Protein AF-A0A0C2X034-F1 (afdb_monomer_lite)

Secondary structure (DSSP, 8-sta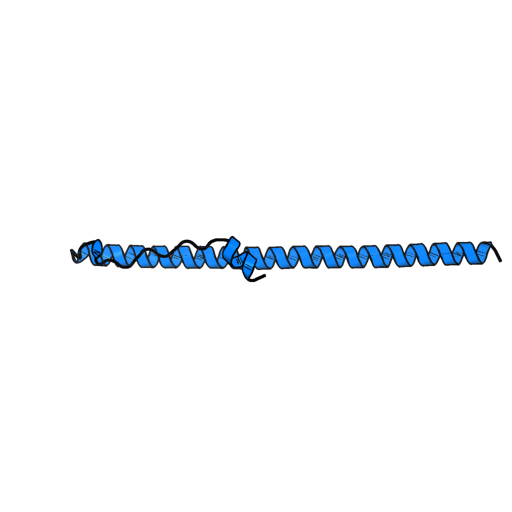te):
-HHHHHHHHHHHHHHHHHHHHHHHHHHHHHHHHHHHHHHHHHHHHHHHHHHHHHHHHHHHHHHHHTT--GGGSPPPPPPP-HHHHHTT-

Sequence (89 aa):
DDFEAAVRDQKERRENMVAERERNKELRASKRDAKAAMEARWEEMKREHEKAVEEWQQGCQALEAQNIPKKDWPKKPCRPLRRNLEAEF

pLDDT: mean 92.16, std 6.69, range [63.09, 97.81]

Structure (mmCIF, N/CA/C/O backbone):
data_AF-A0A0C2X034-F1
#
_entry.id   AF-A0A0C2X034-F1
#
loop_
_atom_site.group_PDB
_atom_site.id
_atom_site.type_symbol
_atom_site.label_atom_id
_atom_site.label_alt_id
_atom_site.label_comp_id
_atom_site.label_asym_id
_atom_site.label_entity_id
_atom_site.label_seq_id
_atom_site.pdbx_PDB_ins_code
_atom_site.Cartn_x
_atom_site.Cartn_y
_atom_site.Cartn_z
_atom_site.occupancy
_atom_site.B_iso_or_equiv
_atom_site.auth_seq_id
_atom_site.auth_comp_id
_atom_site.auth_asym_id
_atom_site.auth_atom_id
_atom_site.pdbx_PDB_model_num
ATOM 1 N N . ASP A 1 1 ? 38.993 3.732 -44.138 1.00 63.09 1 ASP A N 1
ATOM 2 C CA . ASP A 1 1 ? 38.874 4.104 -42.714 1.00 63.09 1 ASP A CA 1
ATOM 3 C C . ASP A 1 1 ? 37.549 4.737 -42.284 1.00 63.09 1 ASP A C 1
ATOM 5 O O . ASP A 1 1 ? 36.907 4.153 -41.420 1.00 63.09 1 ASP A O 1
ATOM 9 N N . ASP A 1 2 ? 37.073 5.852 -42.857 1.00 78.44 2 ASP A N 1
ATOM 10 C CA . ASP A 1 2 ? 35.875 6.567 -42.340 1.00 78.44 2 ASP A CA 1
ATOM 11 C C . ASP A 1 2 ? 34.572 5.744 -42.279 1.00 78.44 2 ASP A C 1
ATOM 13 O O . ASP A 1 2 ? 33.780 5.871 -41.344 1.00 78.44 2 ASP A O 1
ATOM 17 N N . PHE A 1 3 ? 34.344 4.856 -43.249 1.00 83.31 3 PHE A N 1
ATOM 18 C CA . PHE A 1 3 ? 33.142 4.016 -43.279 1.00 83.31 3 PHE A CA 1
ATOM 19 C C . PHE A 1 3 ? 33.104 3.002 -42.123 1.00 83.31 3 PHE A C 1
ATOM 21 O O . PHE A 1 3 ? 32.066 2.795 -41.500 1.00 83.31 3 PHE A O 1
ATOM 28 N N . GLU A 1 4 ? 34.244 2.400 -41.785 1.00 88.31 4 GLU A N 1
ATOM 29 C CA . GLU A 1 4 ? 34.342 1.431 -40.687 1.00 88.31 4 GLU A CA 1
ATOM 30 C C . GLU A 1 4 ? 34.209 2.102 -39.316 1.00 88.31 4 GLU A C 1
ATOM 32 O O . GLU A 1 4 ? 33.684 1.506 -38.373 1.00 88.31 4 GLU A O 1
ATOM 37 N N . ALA A 1 5 ? 34.665 3.351 -39.191 1.00 88.62 5 ALA A N 1
ATOM 38 C CA . ALA A 1 5 ? 34.423 4.167 -38.006 1.00 88.62 5 ALA A CA 1
ATOM 39 C C . ALA A 1 5 ? 32.925 4.488 -37.849 1.00 88.62 5 ALA A C 1
ATOM 41 O O . ALA A 1 5 ? 32.364 4.265 -36.776 1.00 88.62 5 ALA A O 1
ATOM 42 N N . ALA A 1 6 ? 32.251 4.901 -38.928 1.00 90.00 6 ALA A N 1
ATOM 43 C CA . ALA A 1 6 ? 30.815 5.190 -38.915 1.00 90.00 6 ALA A CA 1
ATOM 44 C C . ALA A 1 6 ? 29.953 3.952 -38.592 1.00 90.00 6 ALA A C 1
ATOM 46 O O . ALA A 1 6 ? 28.974 4.050 -37.850 1.00 90.00 6 ALA A O 1
ATOM 47 N N . VAL A 1 7 ? 30.323 2.772 -39.104 1.00 91.69 7 VAL A N 1
ATOM 48 C CA . VAL A 1 7 ? 29.629 1.507 -38.799 1.00 91.69 7 VAL A CA 1
ATOM 49 C C . VAL A 1 7 ? 29.815 1.103 -37.332 1.00 91.69 7 VAL A C 1
ATOM 51 O O . VAL A 1 7 ? 28.854 0.655 -36.702 1.00 91.69 7 VAL A O 1
ATOM 54 N N . ARG A 1 8 ? 31.016 1.288 -36.763 1.00 90.69 8 ARG A N 1
ATOM 55 C CA . ARG A 1 8 ? 31.282 1.023 -35.337 1.00 90.69 8 ARG A CA 1
ATOM 56 C C . ARG A 1 8 ? 30.482 1.946 -34.424 1.00 90.69 8 ARG A C 1
ATOM 58 O O . ARG A 1 8 ? 29.790 1.445 -33.544 1.00 90.69 8 ARG A O 1
ATOM 65 N N . ASP A 1 9 ? 30.491 3.249 -34.691 1.00 92.19 9 ASP A N 1
ATOM 66 C CA . ASP A 1 9 ? 29.719 4.233 -33.922 1.00 92.19 9 ASP A CA 1
ATOM 67 C C . ASP A 1 9 ? 28.205 3.964 -34.024 1.00 92.19 9 ASP A C 1
ATOM 69 O O . ASP A 1 9 ? 27.483 3.970 -33.028 1.00 92.19 9 ASP A O 1
ATOM 73 N N . GLN A 1 10 ? 27.699 3.609 -35.212 1.00 92.50 10 GLN A N 1
ATOM 74 C CA . GLN A 1 10 ? 26.294 3.223 -35.359 1.00 92.50 10 GLN A CA 1
ATOM 75 C C . GLN A 1 10 ? 25.945 1.968 -34.544 1.00 92.50 10 GLN A C 1
ATOM 77 O O . GLN A 1 10 ? 24.859 1.901 -33.959 1.00 92.50 10 GLN A O 1
ATOM 82 N N . LYS A 1 11 ? 26.833 0.969 -34.515 1.00 94.12 11 LYS A N 1
ATOM 83 C CA . LYS A 1 11 ? 26.638 -0.259 -33.740 1.00 94.12 11 LYS A CA 1
ATOM 84 C C . LYS A 1 11 ? 26.646 0.030 -32.239 1.00 94.12 11 LYS A C 1
ATOM 86 O O . LYS A 1 11 ? 25.703 -0.365 -31.559 1.00 94.12 11 LYS A O 1
ATOM 91 N N . GLU A 1 12 ? 27.619 0.796 -31.759 1.00 93.56 12 GLU A N 1
ATOM 92 C CA . GLU A 1 12 ? 27.732 1.189 -30.353 1.00 93.56 12 GLU A CA 1
ATOM 93 C C . GLU A 1 12 ? 26.509 1.994 -29.893 1.00 93.56 12 GLU A C 1
ATOM 95 O O . GLU A 1 12 ? 25.907 1.692 -28.864 1.00 93.56 12 GLU A O 1
ATOM 100 N N . ARG A 1 13 ? 26.034 2.952 -30.701 1.00 92.88 13 ARG A N 1
ATOM 101 C CA . ARG A 1 13 ? 24.793 3.690 -30.408 1.00 92.88 13 ARG A CA 1
ATOM 102 C C . ARG A 1 13 ? 23.580 2.770 -30.312 1.00 92.88 13 ARG A C 1
ATOM 104 O O . ARG A 1 13 ? 22.731 2.969 -29.446 1.00 92.88 13 ARG A O 1
ATOM 111 N N . ARG A 1 14 ? 23.463 1.776 -31.199 1.00 93.62 14 ARG A N 1
ATOM 112 C CA . ARG A 1 14 ? 22.360 0.801 -31.158 1.00 93.62 14 ARG A CA 1
ATOM 113 C C . ARG A 1 14 ? 22.434 -0.071 -29.909 1.00 93.62 14 ARG A C 1
ATOM 115 O O . ARG A 1 14 ? 21.407 -0.252 -29.262 1.00 93.62 14 ARG A O 1
ATOM 122 N N . GLU A 1 15 ? 23.616 -0.562 -29.559 1.00 94.56 15 GLU A N 1
ATOM 123 C CA . GLU A 1 15 ? 23.844 -1.367 -28.355 1.00 94.56 15 GLU A CA 1
ATOM 124 C C . GLU A 1 15 ? 23.538 -0.564 -27.084 1.00 94.56 15 GLU A C 1
ATOM 126 O O . GLU A 1 15 ? 22.764 -1.025 -26.245 1.00 94.56 15 GLU A O 1
ATOM 131 N N . ASN A 1 16 ? 24.008 0.683 -27.003 1.00 93.81 16 ASN A N 1
ATOM 132 C CA . ASN A 1 16 ? 23.722 1.587 -25.889 1.00 93.81 16 ASN A CA 1
ATOM 133 C C . ASN A 1 16 ? 22.226 1.906 -25.767 1.00 93.81 16 ASN A C 1
ATOM 135 O O . ASN A 1 16 ? 21.677 1.850 -24.669 1.00 93.81 16 ASN A O 1
ATOM 139 N N . MET A 1 17 ? 21.530 2.168 -26.880 1.00 94.88 17 MET A N 1
ATOM 140 C CA . MET A 1 17 ? 20.076 2.376 -26.863 1.00 94.88 17 MET A CA 1
ATOM 141 C C . MET A 1 17 ? 19.314 1.135 -26.388 1.00 94.88 17 MET A C 1
ATOM 143 O O . MET A 1 17 ? 18.306 1.266 -25.694 1.00 94.88 17 MET A O 1
ATOM 147 N N . VAL A 1 18 ? 19.745 -0.068 -26.776 1.00 94.81 18 VAL A N 1
ATOM 148 C CA . VAL A 1 18 ? 19.119 -1.316 -26.314 1.00 94.81 18 VAL A CA 1
ATOM 149 C C . VAL A 1 18 ? 19.371 -1.503 -24.819 1.00 94.81 18 VAL A C 1
ATOM 151 O O . VAL A 1 18 ? 18.412 -1.714 -24.079 1.00 94.81 18 VAL A O 1
ATOM 154 N N . ALA A 1 19 ? 20.611 -1.333 -24.360 1.00 94.06 19 ALA A N 1
ATOM 155 C CA . ALA A 1 19 ? 20.960 -1.431 -22.945 1.00 94.06 19 ALA A CA 1
ATOM 156 C C . ALA A 1 19 ? 20.186 -0.415 -22.086 1.00 94.06 19 ALA A C 1
ATOM 158 O O . ALA A 1 19 ? 19.637 -0.766 -21.043 1.00 94.06 19 ALA A O 1
ATOM 159 N N . GLU A 1 20 ? 20.066 0.834 -22.544 1.00 96.06 20 GLU A N 1
ATOM 160 C CA . GLU A 1 20 ? 19.296 1.866 -21.849 1.00 96.06 20 GLU A CA 1
ATOM 161 C C . GLU A 1 20 ? 17.800 1.528 -21.803 1.00 96.06 20 GLU A C 1
ATOM 163 O O . GLU A 1 20 ? 17.143 1.715 -20.775 1.00 96.06 20 GLU A O 1
ATOM 168 N N . ARG A 1 21 ? 17.241 0.997 -22.897 1.00 95.06 21 ARG A N 1
ATOM 169 C CA . ARG A 1 21 ? 15.843 0.547 -22.933 1.00 95.06 21 ARG A CA 1
ATOM 170 C C . ARG A 1 21 ? 15.591 -0.582 -21.945 1.00 95.06 21 ARG A C 1
ATOM 172 O O . ARG A 1 21 ? 14.592 -0.510 -21.233 1.00 95.06 21 ARG A O 1
ATOM 179 N N . GLU A 1 22 ? 16.465 -1.583 -21.882 1.00 95.44 22 GLU A N 1
ATOM 180 C CA . GLU A 1 22 ? 16.332 -2.686 -20.925 1.00 95.44 22 GLU A CA 1
ATOM 181 C C . GLU A 1 22 ? 16.456 -2.186 -19.483 1.00 95.44 22 GLU A C 1
ATOM 183 O O . GLU A 1 22 ? 15.542 -2.403 -18.688 1.00 95.44 22 GLU A O 1
ATOM 188 N N . ARG A 1 23 ? 17.465 -1.360 -19.178 1.00 94.69 23 ARG A N 1
ATOM 189 C CA . ARG A 1 23 ? 17.595 -0.721 -17.859 1.00 94.69 23 ARG A CA 1
ATOM 190 C C . ARG A 1 23 ? 16.337 0.062 -17.471 1.00 94.69 23 ARG A C 1
ATOM 192 O O . ARG A 1 23 ? 15.863 -0.013 -16.340 1.00 94.69 23 ARG A O 1
ATOM 199 N N . ASN A 1 24 ? 15.768 0.825 -18.401 1.00 95.69 24 ASN A N 1
ATOM 200 C CA . ASN A 1 24 ? 14.551 1.595 -18.149 1.00 95.69 24 ASN A CA 1
ATOM 201 C C . ASN A 1 24 ? 13.320 0.702 -17.940 1.00 95.69 24 ASN A C 1
ATOM 203 O O . ASN A 1 24 ? 12.450 1.048 -17.136 1.00 95.69 24 ASN A O 1
ATOM 207 N N . LYS A 1 25 ? 13.226 -0.436 -18.637 1.00 96.44 25 LYS A N 1
ATOM 208 C CA . LYS A 1 25 ? 12.169 -1.429 -18.402 1.00 96.44 25 LYS A CA 1
ATOM 209 C C . LYS A 1 25 ? 12.297 -2.042 -17.012 1.00 96.44 25 LYS A C 1
ATOM 211 O O . LYS A 1 25 ? 11.301 -2.073 -16.294 1.00 96.44 25 LYS A O 1
ATOM 216 N N . GLU A 1 26 ? 13.499 -2.447 -16.614 1.00 95.56 26 GLU A N 1
ATOM 217 C CA . GLU A 1 26 ? 13.778 -3.006 -15.287 1.00 95.56 26 GLU A CA 1
ATOM 218 C C . GLU A 1 26 ? 13.445 -2.009 -14.175 1.00 95.56 26 GLU A C 1
ATOM 220 O O . GLU A 1 26 ? 12.725 -2.341 -13.236 1.00 95.56 26 GLU A O 1
ATOM 225 N N . LEU A 1 27 ? 13.862 -0.746 -14.320 1.00 95.69 27 LEU A N 1
ATOM 226 C CA . LEU A 1 27 ? 13.530 0.318 -13.368 1.00 95.69 27 LEU A CA 1
ATOM 227 C C . LEU A 1 27 ? 12.017 0.530 -13.235 1.00 95.69 27 LEU A C 1
ATOM 229 O O . LEU A 1 27 ? 11.510 0.756 -12.136 1.00 95.69 27 LEU A O 1
ATOM 233 N N . ARG A 1 28 ? 11.273 0.473 -14.346 1.00 95.25 28 ARG A N 1
ATOM 234 C CA . ARG A 1 28 ? 9.807 0.602 -14.325 1.00 95.25 28 ARG A CA 1
ATOM 235 C C . ARG A 1 28 ? 9.141 -0.611 -13.688 1.00 95.25 28 ARG A C 1
ATOM 237 O O . ARG A 1 28 ? 8.197 -0.424 -12.924 1.00 95.25 28 ARG A O 1
ATOM 244 N N . ALA A 1 29 ? 9.621 -1.816 -13.990 1.00 95.25 29 ALA A N 1
ATOM 245 C CA . ALA A 1 29 ? 9.134 -3.046 -13.380 1.00 95.25 29 ALA A CA 1
ATOM 246 C C . ALA A 1 29 ? 9.354 -3.010 -11.863 1.00 95.25 29 ALA A C 1
ATOM 248 O O . ALA A 1 29 ? 8.387 -3.090 -11.118 1.00 95.25 29 ALA A O 1
ATOM 249 N N . SER A 1 30 ? 10.577 -2.711 -11.417 1.00 93.44 30 SER A N 1
ATOM 250 C CA . SER A 1 30 ? 10.913 -2.587 -9.996 1.00 93.44 30 SER A CA 1
ATOM 251 C C . SER A 1 30 ? 10.028 -1.570 -9.265 1.00 93.44 30 SER A C 1
ATOM 253 O O . SER A 1 30 ? 9.476 -1.875 -8.210 1.00 93.44 30 SER A O 1
ATOM 255 N N . LYS A 1 31 ? 9.807 -0.381 -9.847 1.00 93.44 31 LYS A N 1
ATOM 256 C CA . LYS A 1 31 ? 8.913 0.632 -9.258 1.00 93.44 31 LYS A CA 1
ATOM 257 C C . LYS A 1 31 ? 7.464 0.162 -9.165 1.00 93.44 31 LYS A C 1
ATOM 259 O O . LYS A 1 31 ? 6.786 0.457 -8.182 1.00 93.44 31 LYS A O 1
ATOM 264 N N . ARG A 1 32 ? 6.971 -0.531 -10.193 1.00 95.06 32 ARG A N 1
ATOM 265 C CA . ARG A 1 32 ? 5.613 -1.082 -10.198 1.00 95.06 32 ARG A CA 1
ATOM 266 C C . ARG A 1 32 ? 5.466 -2.153 -9.124 1.00 95.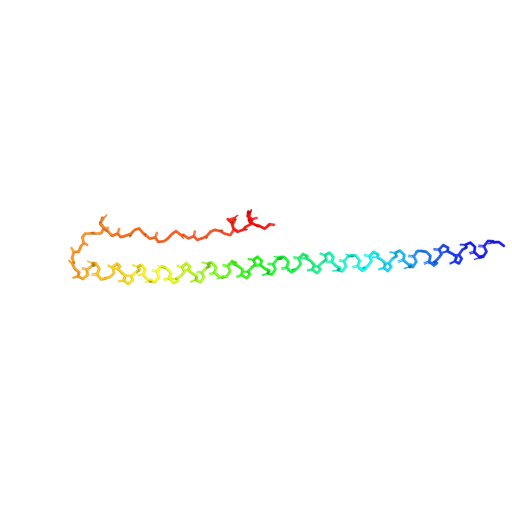06 32 ARG A C 1
ATOM 268 O O . ARG A 1 32 ? 4.482 -2.124 -8.396 1.00 95.06 32 ARG A O 1
ATOM 275 N N . ASP A 1 33 ? 6.440 -3.045 -9.014 1.00 94.12 33 ASP A N 1
ATOM 276 C CA . ASP A 1 33 ? 6.392 -4.167 -8.082 1.00 94.12 33 ASP A CA 1
ATOM 277 C C . ASP A 1 33 ? 6.498 -3.669 -6.630 1.00 94.12 33 ASP A C 1
ATOM 279 O O . ASP A 1 33 ? 5.718 -4.094 -5.780 1.00 94.12 33 ASP A O 1
ATOM 283 N N . ALA A 1 34 ? 7.349 -2.670 -6.362 1.00 90.88 34 ALA A N 1
ATOM 284 C CA . ALA A 1 34 ? 7.415 -1.997 -5.062 1.00 90.88 34 ALA A CA 1
ATOM 285 C C . ALA A 1 34 ? 6.080 -1.328 -4.688 1.00 90.88 34 ALA A C 1
ATOM 287 O O . ALA A 1 34 ? 5.582 -1.492 -3.574 1.00 90.88 34 ALA A O 1
ATOM 288 N N . LYS A 1 35 ? 5.452 -0.621 -5.638 1.00 91.25 35 LYS A N 1
ATOM 289 C CA . LYS A 1 35 ? 4.136 -0.008 -5.422 1.00 91.25 35 LYS A CA 1
ATOM 290 C C . LYS A 1 35 ? 3.054 -1.061 -5.155 1.00 91.25 35 LYS A C 1
ATOM 292 O O . LYS A 1 35 ? 2.247 -0.874 -4.251 1.00 91.25 35 LYS A O 1
ATOM 297 N N . ALA A 1 36 ? 3.049 -2.156 -5.912 1.00 93.69 36 ALA A N 1
ATOM 298 C CA . ALA A 1 36 ? 2.084 -3.238 -5.742 1.00 93.69 36 ALA A CA 1
ATOM 299 C C . ALA A 1 36 ? 2.237 -3.934 -4.380 1.00 93.69 36 ALA A C 1
ATOM 301 O O . ALA A 1 36 ? 1.238 -4.190 -3.715 1.00 93.69 36 ALA A O 1
ATOM 302 N N . ALA A 1 37 ? 3.472 -4.182 -3.931 1.00 91.88 37 ALA A N 1
ATOM 303 C CA . ALA A 1 37 ? 3.739 -4.753 -2.611 1.00 91.88 37 ALA A CA 1
ATOM 304 C C . ALA A 1 37 ? 3.242 -3.840 -1.478 1.00 91.88 37 ALA A C 1
ATOM 306 O O . ALA A 1 37 ? 2.621 -4.304 -0.520 1.00 91.88 37 ALA A O 1
ATOM 307 N N . MET A 1 38 ? 3.466 -2.533 -1.617 1.00 92.56 38 MET A N 1
ATOM 308 C CA . MET A 1 38 ? 3.006 -1.528 -0.663 1.00 92.56 38 MET A CA 1
ATOM 309 C C . MET A 1 38 ? 1.474 -1.423 -0.624 1.00 92.56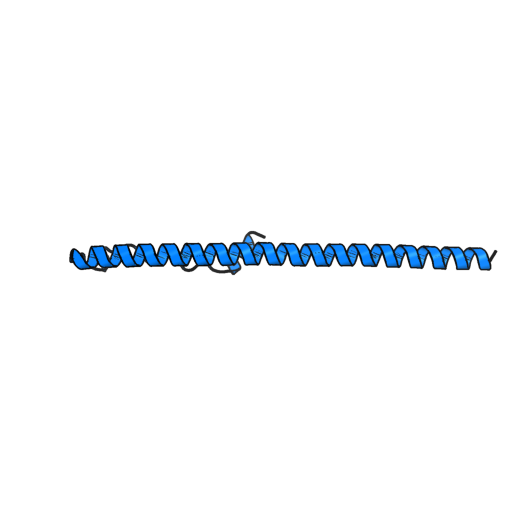 38 MET A C 1
ATOM 311 O O . MET A 1 38 ? 0.882 -1.380 0.451 1.00 92.56 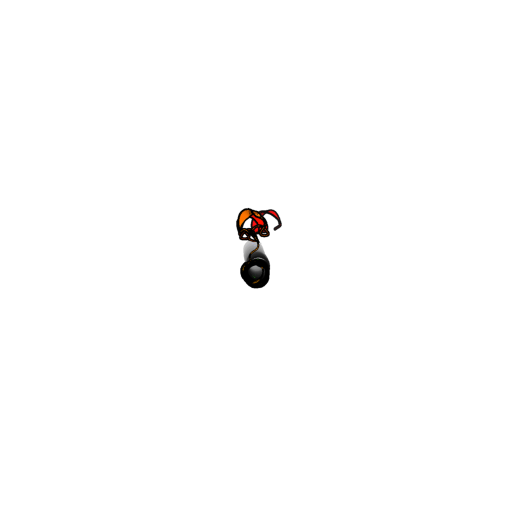38 MET A O 1
ATOM 315 N N . GLU A 1 39 ? 0.805 -1.447 -1.777 1.00 93.88 39 GLU A N 1
ATOM 316 C CA . GLU A 1 39 ? -0.662 -1.467 -1.837 1.00 93.88 39 GLU A CA 1
ATOM 317 C C . GLU A 1 39 ? -1.243 -2.761 -1.252 1.00 93.88 39 GLU A C 1
ATOM 319 O O . GLU A 1 39 ? -2.190 -2.693 -0.472 1.00 93.88 39 GLU A O 1
ATOM 324 N N . ALA A 1 40 ? -0.646 -3.922 -1.535 1.00 93.69 40 ALA A N 1
ATOM 325 C CA . ALA A 1 40 ? -1.086 -5.199 -0.975 1.00 93.69 40 ALA A CA 1
ATOM 326 C C . ALA A 1 40 ? -1.011 -5.214 0.560 1.00 93.69 40 ALA A C 1
ATOM 328 O O . ALA A 1 40 ? -1.984 -5.581 1.221 1.00 93.69 40 ALA A O 1
ATOM 329 N N . ARG A 1 41 ? 0.104 -4.741 1.135 1.00 93.38 41 ARG A N 1
ATOM 330 C CA . ARG A 1 41 ? 0.221 -4.598 2.593 1.00 93.38 41 ARG A CA 1
ATOM 331 C C . ARG A 1 41 ? -0.777 -3.598 3.164 1.00 93.38 41 ARG A C 1
ATOM 333 O O . ARG A 1 41 ? -1.323 -3.823 4.239 1.00 93.38 41 ARG A O 1
ATOM 340 N N . TRP A 1 42 ? -1.045 -2.501 2.459 1.00 94.00 42 TRP A N 1
ATOM 341 C CA . TRP A 1 42 ? -2.033 -1.524 2.908 1.00 94.00 42 TRP A CA 1
ATOM 342 C C . TRP A 1 42 ? -3.450 -2.109 2.963 1.00 94.00 42 TRP A C 1
ATOM 344 O O . TRP A 1 42 ? -4.179 -1.873 3.928 1.00 94.00 42 TRP A O 1
ATOM 354 N N . GLU A 1 43 ? -3.842 -2.888 1.955 1.00 94.62 43 GLU A N 1
ATOM 355 C CA 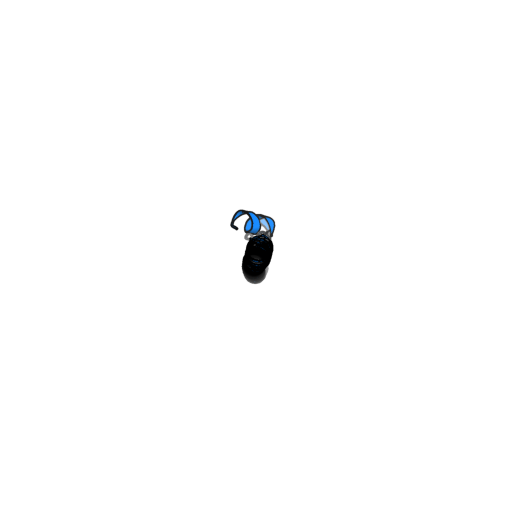. GLU A 1 43 ? -5.125 -3.594 1.954 1.00 94.62 43 GLU A CA 1
ATOM 356 C C . GLU A 1 43 ? -5.221 -4.613 3.098 1.00 94.62 43 GLU A C 1
ATOM 358 O O . GLU A 1 43 ? -6.250 -4.684 3.772 1.00 94.62 43 GLU A O 1
ATOM 363 N N . GLU A 1 44 ? -4.139 -5.341 3.379 1.00 94.06 44 GLU A N 1
ATOM 364 C CA . GLU A 1 44 ? -4.074 -6.264 4.514 1.00 94.06 44 GLU A CA 1
ATOM 365 C C . GLU A 1 44 ? -4.270 -5.545 5.856 1.00 94.06 44 GLU A C 1
ATOM 367 O O . GLU A 1 44 ? -5.158 -5.923 6.621 1.00 94.06 44 GLU A O 1
ATOM 372 N N . MET A 1 45 ? -3.547 -4.446 6.097 1.00 93.56 45 MET A N 1
ATOM 373 C CA . MET A 1 45 ? -3.699 -3.642 7.318 1.00 93.56 45 MET A CA 1
ATOM 374 C C . MET A 1 45 ? -5.121 -3.098 7.496 1.00 93.56 45 MET A C 1
ATOM 376 O O . MET A 1 45 ? -5.627 -3.029 8.618 1.00 93.56 45 MET A O 1
ATOM 380 N N . LYS A 1 46 ? -5.783 -2.681 6.406 1.00 94.62 46 LYS A N 1
ATOM 381 C CA . LYS A 1 46 ? -7.181 -2.227 6.471 1.00 94.62 46 LYS A CA 1
ATOM 382 C C . LYS A 1 46 ? -8.107 -3.361 6.890 1.00 94.62 46 LYS A C 1
ATOM 384 O O . LYS A 1 46 ? -8.907 -3.163 7.799 1.00 94.62 46 LYS A O 1
ATOM 389 N N . ARG A 1 47 ? -7.966 -4.536 6.274 1.00 95.25 47 ARG A N 1
ATOM 390 C CA . ARG A 1 47 ? -8.777 -5.716 6.595 1.00 95.25 47 ARG A CA 1
ATOM 391 C C . ARG A 1 47 ? -8.585 -6.152 8.047 1.00 95.25 47 ARG A C 1
ATOM 393 O O . ARG A 1 47 ? -9.555 -6.460 8.733 1.00 95.25 47 ARG A O 1
ATOM 400 N N . GLU A 1 48 ? -7.347 -6.160 8.532 1.00 94.81 48 GLU A N 1
ATOM 401 C CA . GLU A 1 48 ? -7.047 -6.465 9.934 1.00 94.81 48 GLU A CA 1
ATOM 402 C C . GLU A 1 48 ? -7.675 -5.448 10.888 1.00 94.81 48 GLU A C 1
ATOM 404 O O . GLU A 1 48 ? -8.265 -5.828 11.898 1.00 94.81 48 GLU A O 1
ATOM 409 N N . HIS A 1 49 ? -7.603 -4.157 10.554 1.00 95.69 49 HIS A N 1
ATOM 410 C CA . HIS A 1 49 ? -8.243 -3.114 11.346 1.00 95.69 49 HIS A CA 1
ATOM 411 C C . HIS A 1 49 ? -9.768 -3.253 11.369 1.00 95.69 49 HIS A C 1
ATOM 413 O O . HIS A 1 49 ? -10.369 -3.109 12.430 1.00 95.69 49 HIS A O 1
ATOM 419 N N . GLU A 1 50 ? -10.394 -3.539 10.228 1.00 96.56 50 GLU A N 1
ATOM 420 C CA . GLU A 1 50 ? -11.839 -3.773 10.138 1.00 96.56 50 GLU A CA 1
ATOM 421 C C . GLU A 1 50 ? -12.260 -4.942 11.028 1.00 96.56 50 GLU A C 1
ATOM 423 O O . GLU A 1 50 ? -13.165 -4.781 11.847 1.00 96.56 50 GLU A O 1
ATOM 428 N N . LYS A 1 51 ? -11.531 -6.062 10.964 1.00 96.50 51 LYS A N 1
ATOM 429 C CA . LYS A 1 51 ? -11.752 -7.215 11.842 1.00 96.50 51 LYS A CA 1
ATOM 430 C C . LYS A 1 51 ? -11.602 -6.844 13.322 1.00 96.50 51 LYS A C 1
ATOM 432 O O . LYS A 1 51 ? -12.472 -7.159 14.126 1.00 96.50 51 LYS A O 1
ATOM 437 N N . ALA A 1 52 ? -10.540 -6.124 13.684 1.00 96.38 52 ALA A N 1
ATOM 438 C CA . ALA A 1 52 ? -10.320 -5.687 15.063 1.00 96.38 52 ALA A CA 1
ATOM 439 C C . ALA A 1 52 ? -11.426 -4.739 15.559 1.00 96.38 52 ALA A C 1
ATOM 441 O O . ALA A 1 52 ? -11.805 -4.776 16.730 1.00 96.38 52 ALA A O 1
ATOM 442 N N . VAL A 1 53 ? -11.948 -3.868 14.688 1.00 97.19 53 VAL A N 1
ATOM 443 C CA . VAL A 1 53 ? -13.067 -2.976 15.019 1.00 97.19 53 VAL A CA 1
ATOM 444 C C . VAL A 1 53 ? -14.359 -3.765 15.203 1.00 97.19 53 VAL A C 1
ATOM 446 O O . VAL A 1 53 ? -15.103 -3.453 16.130 1.00 97.19 53 VAL A O 1
ATOM 449 N N . GLU A 1 54 ? -14.620 -4.769 14.369 1.00 97.38 54 GLU A N 1
ATOM 450 C CA . GLU A 1 54 ? -15.782 -5.648 14.503 1.00 97.38 54 GLU A CA 1
ATOM 451 C C . GLU A 1 54 ? -15.736 -6.436 15.821 1.00 97.38 54 GLU A C 1
ATOM 453 O O . GLU A 1 54 ? -16.688 -6.391 16.601 1.00 97.38 54 GLU A O 1
ATOM 458 N N . GLU A 1 55 ? -14.604 -7.071 16.131 1.00 96.81 55 GLU A N 1
ATOM 459 C CA . GLU A 1 55 ? -14.388 -7.776 17.402 1.00 96.81 55 GLU A CA 1
ATOM 460 C C . GLU A 1 55 ? -14.549 -6.833 18.604 1.00 96.81 55 GLU A C 1
ATOM 462 O O . GLU A 1 55 ? -15.209 -7.167 19.591 1.00 96.81 55 GLU A O 1
ATOM 467 N N . TRP A 1 56 ? -14.006 -5.614 18.509 1.00 97.81 56 TRP A N 1
ATOM 468 C CA . TRP A 1 56 ? -14.178 -4.591 19.538 1.00 97.81 56 TRP A CA 1
ATOM 469 C C . TRP A 1 56 ? -15.649 -4.197 19.719 1.00 97.81 56 TRP A C 1
ATOM 471 O O . TRP A 1 56 ? -16.116 -4.094 20.852 1.00 97.81 56 TRP A O 1
ATOM 481 N N . GLN A 1 57 ? -16.401 -4.012 18.629 1.00 97.12 57 GLN A N 1
ATOM 482 C CA . GLN A 1 57 ? -17.829 -3.688 18.685 1.00 97.12 57 GLN A CA 1
ATOM 483 C C . GLN A 1 57 ? -18.639 -4.805 19.346 1.00 97.12 57 GLN A C 1
ATOM 485 O O . GLN A 1 57 ? -19.469 -4.513 20.207 1.00 97.12 57 GLN A O 1
ATOM 490 N N .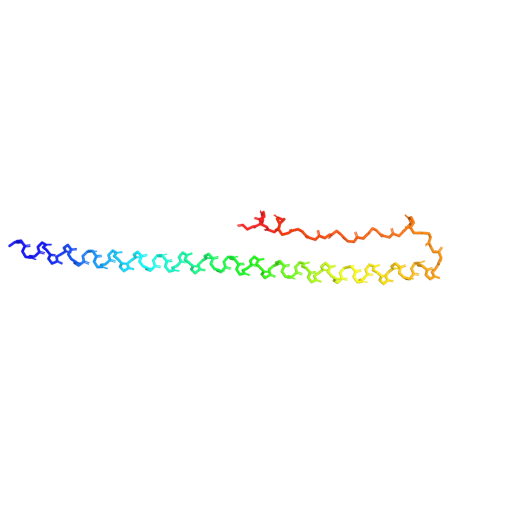 GLN A 1 58 ? -18.377 -6.064 18.992 1.00 96.94 58 GLN A N 1
ATOM 491 C CA . GLN A 1 58 ? -19.029 -7.222 19.609 1.00 96.94 58 GLN A CA 1
ATOM 492 C C . GLN A 1 58 ? -18.723 -7.298 21.112 1.00 96.94 58 GLN A C 1
ATOM 494 O O . GLN A 1 58 ? -19.632 -7.467 21.926 1.00 96.94 58 GLN A O 1
ATOM 499 N N . GLY A 1 59 ? -17.461 -7.087 21.502 1.00 96.81 59 GLY A N 1
ATOM 500 C CA . GLY A 1 59 ? -17.065 -7.016 22.910 1.00 96.81 59 GLY A CA 1
ATOM 501 C C . GLY A 1 59 ? -17.784 -5.890 23.657 1.00 96.81 59 GLY A C 1
ATOM 502 O O . GLY A 1 59 ? -18.340 -6.108 24.730 1.00 96.81 59 GLY A O 1
ATOM 503 N N . CYS A 1 60 ? -17.853 -4.699 23.065 1.00 96.88 60 CYS A N 1
ATOM 504 C CA . CYS A 1 60 ? -18.582 -3.562 23.618 1.00 96.88 60 CYS A CA 1
ATOM 505 C C . CYS A 1 60 ? -20.082 -3.844 23.807 1.00 96.88 60 CYS A C 1
ATOM 507 O O . CYS A 1 60 ? -20.625 -3.516 24.860 1.00 96.88 60 CYS A O 1
ATOM 509 N N . GLN A 1 61 ? -20.741 -4.501 22.849 1.00 96.50 61 GLN A N 1
ATOM 510 C CA . GLN A 1 61 ? -22.145 -4.914 22.984 1.00 96.50 61 GLN A CA 1
ATOM 511 C C . GLN A 1 61 ? -22.344 -5.905 24.141 1.00 96.50 61 GLN A C 1
ATOM 513 O O . GLN A 1 61 ? -23.307 -5.789 24.900 1.00 96.50 61 GLN A O 1
ATOM 518 N N . ALA A 1 62 ? -21.412 -6.844 24.334 1.00 96.25 62 ALA A N 1
ATOM 519 C CA . ALA A 1 62 ? -21.461 -7.773 25.461 1.00 96.25 62 ALA A CA 1
ATOM 520 C C . ALA A 1 62 ? -21.282 -7.066 26.818 1.00 96.25 62 ALA A C 1
ATOM 522 O O . ALA A 1 62 ? -21.912 -7.459 27.801 1.00 96.25 62 ALA A O 1
ATOM 523 N N . LEU A 1 63 ? -20.448 -6.023 26.890 1.00 96.31 63 LEU A N 1
ATOM 524 C CA . LEU A 1 63 ? -20.288 -5.196 28.094 1.00 96.31 63 LEU A CA 1
ATOM 525 C C . LEU A 1 63 ? -21.537 -4.345 28.366 1.00 96.31 63 LEU A C 1
ATOM 527 O O . LEU A 1 63 ? -21.930 -4.181 29.520 1.00 96.31 63 LEU A O 1
ATOM 531 N N . GLU A 1 64 ? -22.187 -3.843 27.313 1.00 96.44 64 GLU A N 1
ATOM 532 C CA . GLU A 1 64 ? -23.456 -3.116 27.413 1.00 96.44 64 GLU A CA 1
ATOM 533 C C . GLU A 1 64 ? -24.567 -4.000 27.982 1.00 96.44 64 GLU A C 1
ATOM 535 O O . GLU A 1 64 ? -25.248 -3.595 28.922 1.00 96.44 64 GLU A O 1
ATOM 540 N N . ALA A 1 65 ? -24.684 -5.241 27.499 1.00 96.81 65 ALA A N 1
ATOM 541 C CA . ALA A 1 65 ? -25.633 -6.222 28.027 1.00 96.81 65 ALA A CA 1
ATOM 542 C C . ALA A 1 65 ? -25.384 -6.554 29.512 1.00 96.81 65 ALA A C 1
ATOM 544 O O . ALA A 1 65 ? -26.318 -6.860 30.252 1.00 96.81 65 ALA A O 1
ATOM 545 N N . GLN A 1 66 ? -24.133 -6.449 29.966 1.00 96.50 66 GLN A N 1
ATOM 546 C CA . GLN A 1 66 ? -23.735 -6.620 31.366 1.00 96.50 66 GLN A CA 1
ATOM 547 C C . GLN A 1 66 ? -23.894 -5.343 32.211 1.00 96.50 66 GLN A C 1
ATOM 549 O O . GLN A 1 66 ? -23.523 -5.341 33.382 1.00 96.50 66 GLN A O 1
ATOM 554 N N . ASN A 1 67 ? -24.444 -4.258 31.650 1.00 96.25 67 ASN A N 1
ATOM 555 C CA . ASN A 1 67 ? -24.549 -2.939 32.286 1.00 96.25 67 ASN A CA 1
ATOM 556 C C . ASN A 1 67 ? -23.200 -2.370 32.770 1.00 96.25 67 ASN A C 1
ATOM 558 O O . ASN A 1 67 ? -23.150 -1.581 33.716 1.00 96.25 67 ASN A O 1
ATOM 562 N N . ILE A 1 68 ? -22.092 -2.743 32.121 1.00 95.44 68 ILE A N 1
ATOM 563 C CA . ILE A 1 68 ? -20.771 -2.209 32.460 1.00 95.44 68 ILE A CA 1
ATOM 564 C C . ILE A 1 68 ? -20.675 -0.764 31.942 1.00 95.44 68 ILE A C 1
ATOM 566 O O . ILE A 1 68 ? -20.912 -0.523 30.753 1.00 95.44 68 ILE A O 1
ATOM 570 N N . PRO A 1 69 ? -20.302 0.216 32.787 1.00 95.38 69 PRO A N 1
ATOM 571 C CA . PRO A 1 69 ? -20.156 1.605 32.368 1.00 95.38 69 PRO A CA 1
ATOM 572 C C . PRO A 1 69 ? -19.161 1.778 31.211 1.00 95.38 69 PRO A C 1
ATOM 574 O O . PRO A 1 69 ? -18.057 1.244 31.238 1.00 95.38 69 PRO A O 1
ATOM 577 N N . LYS A 1 70 ? -19.502 2.625 30.229 1.00 93.44 70 LYS A N 1
ATOM 578 C CA . LYS A 1 70 ? -18.671 2.883 29.030 1.00 93.44 70 LYS A CA 1
ATOM 579 C C . LYS A 1 70 ? -17.246 3.369 29.322 1.00 93.44 70 LYS A C 1
ATOM 581 O O . LYS A 1 70 ? -16.363 3.196 28.491 1.00 93.44 70 LYS A O 1
ATOM 586 N N . LYS A 1 71 ? -17.010 3.971 30.492 1.00 94.81 71 LYS A N 1
ATOM 587 C CA . LYS A 1 71 ? -15.671 4.397 30.942 1.00 94.81 71 LYS A CA 1
ATOM 588 C C . LYS A 1 71 ? -14.705 3.224 31.162 1.00 94.81 71 LYS A C 1
ATOM 590 O O . LYS A 1 71 ? -13.501 3.429 31.071 1.00 94.81 71 LYS A O 1
ATOM 595 N N . ASP A 1 72 ? -15.243 2.033 31.423 1.00 93.94 72 ASP A N 1
ATOM 596 C CA . ASP A 1 72 ? -14.483 0.814 31.712 1.00 93.94 72 ASP A CA 1
ATOM 597 C C . ASP A 1 72 ? -14.347 -0.079 30.464 1.00 93.94 72 ASP A C 1
ATOM 599 O O . ASP A 1 72 ? -13.785 -1.170 30.521 1.00 93.94 72 ASP A O 1
ATOM 603 N N . TRP A 1 73 ? -14.867 0.370 29.317 1.00 94.38 73 TRP A N 1
ATOM 604 C CA . TRP A 1 73 ? -14.781 -0.370 28.063 1.00 94.38 73 TRP A CA 1
ATOM 605 C C . TRP A 1 73 ? -13.368 -0.290 27.470 1.00 94.38 73 TRP A C 1
ATOM 607 O O . TRP A 1 73 ? -12.673 0.720 27.640 1.00 94.38 73 TRP A O 1
ATOM 617 N N . PRO A 1 74 ? -12.935 -1.320 26.719 1.00 95.19 74 PRO A N 1
ATOM 618 C CA . PRO A 1 74 ? -11.676 -1.260 25.995 1.00 95.19 74 PRO A CA 1
ATOM 619 C C . PRO A 1 74 ? -11.684 -0.091 25.007 1.00 95.19 74 PRO A C 1
ATOM 621 O O . PRO A 1 74 ? -12.712 0.256 24.419 1.00 95.19 74 PRO A O 1
ATOM 624 N N . LYS A 1 75 ? -10.516 0.514 24.786 1.00 95.00 75 LYS A N 1
ATOM 625 C CA . LYS A 1 75 ? -10.375 1.585 23.794 1.00 95.00 75 LYS A CA 1
ATOM 626 C C . LYS A 1 75 ? -10.579 1.031 22.388 1.00 95.00 75 LYS A C 1
ATOM 628 O O . LYS A 1 75 ? -10.120 -0.065 22.075 1.00 95.00 75 LYS A O 1
ATOM 633 N N . LYS A 1 76 ? -11.220 1.829 21.533 1.00 94.25 76 LYS A N 1
ATOM 634 C CA . LYS A 1 76 ? -11.399 1.493 20.121 1.00 94.25 76 LYS A CA 1
ATOM 635 C C . LYS A 1 76 ? -10.034 1.306 19.437 1.00 94.25 76 LYS A C 1
ATOM 637 O O . LYS A 1 76 ? -9.145 2.131 19.674 1.00 94.25 76 LYS A O 1
ATOM 642 N N . PRO A 1 77 ? -9.872 0.292 18.565 1.00 95.06 77 PRO A N 1
ATOM 643 C CA . PRO A 1 77 ? -8.671 0.140 17.754 1.00 95.06 77 PRO A CA 1
ATOM 644 C C . PRO A 1 77 ? -8.342 1.422 16.982 1.00 95.06 77 PRO A C 1
ATOM 646 O O . PRO A 1 77 ? -9.227 2.078 16.425 1.00 95.06 77 PRO A O 1
ATOM 649 N N . CYS A 1 78 ? -7.059 1.783 16.943 1.00 93.19 78 CYS A N 1
ATOM 650 C CA . CYS A 1 78 ? -6.595 2.943 16.190 1.00 93.19 78 CYS A CA 1
ATOM 651 C C . CYS A 1 78 ? -6.573 2.622 14.692 1.00 93.19 78 CYS A C 1
ATOM 653 O O . CYS A 1 78 ? -6.179 1.525 14.295 1.00 93.19 78 CYS A O 1
ATOM 655 N N . ARG A 1 79 ? -6.991 3.578 13.857 1.00 90.56 79 ARG A N 1
ATOM 656 C CA . ARG A 1 79 ? -6.974 3.414 12.402 1.00 90.56 79 ARG A CA 1
ATOM 657 C C . ARG A 1 79 ? -5.522 3.374 11.907 1.00 90.56 79 ARG A C 1
ATOM 659 O O . ARG A 1 79 ? -4.767 4.293 12.235 1.00 90.56 79 ARG A O 1
ATOM 666 N N . PRO A 1 80 ? -5.130 2.384 11.087 1.00 89.75 80 PRO A N 1
ATOM 667 C CA . PRO A 1 80 ? -3.816 2.394 10.465 1.00 89.75 80 PRO A CA 1
ATOM 668 C C . PRO A 1 80 ? -3.698 3.600 9.523 1.00 89.75 80 PRO A C 1
ATOM 670 O O . PRO A 1 80 ? -4.677 4.028 8.908 1.00 89.75 80 PRO A O 1
ATOM 673 N N . LEU A 1 81 ? -2.498 4.169 9.410 1.00 90.38 81 LEU A N 1
ATOM 674 C CA . LEU A 1 81 ? -2.203 5.269 8.492 1.00 90.38 81 LEU A CA 1
ATOM 675 C C . LEU A 1 81 ? -1.255 4.771 7.410 1.00 90.38 81 LEU A C 1
ATOM 677 O O . LEU A 1 81 ? -0.228 4.178 7.727 1.00 90.38 81 LEU A O 1
ATOM 681 N N . ARG A 1 82 ? -1.552 5.082 6.145 1.00 85.00 82 ARG A N 1
ATOM 682 C CA . ARG A 1 82 ? -0.705 4.679 5.012 1.00 85.00 82 ARG A CA 1
ATOM 683 C C . ARG A 1 82 ? 0.737 5.178 5.153 1.00 85.00 82 ARG A C 1
ATOM 685 O O . ARG A 1 82 ? 1.663 4.446 4.840 1.00 85.00 82 ARG A O 1
ATOM 692 N N . ARG A 1 83 ? 0.930 6.373 5.723 1.00 84.56 83 ARG A N 1
ATOM 693 C CA . ARG A 1 83 ? 2.260 6.936 6.005 1.00 84.56 83 ARG A CA 1
ATOM 694 C C . ARG A 1 83 ? 3.111 6.051 6.926 1.00 84.56 83 ARG A C 1
ATOM 696 O O . ARG A 1 83 ? 4.329 6.079 6.833 1.00 84.56 83 ARG A O 1
ATOM 703 N N . ASN A 1 84 ? 2.491 5.281 7.821 1.00 78.19 84 ASN A N 1
ATOM 704 C CA . ASN A 1 84 ? 3.238 4.372 8.693 1.00 78.19 84 ASN A CA 1
ATOM 705 C C . ASN A 1 84 ? 3.813 3.198 7.894 1.00 78.19 84 ASN A C 1
ATOM 707 O O . ASN A 1 84 ? 4.907 2.751 8.195 1.00 78.19 84 ASN A O 1
ATOM 711 N N . LEU A 1 85 ? 3.111 2.765 6.843 1.00 80.94 85 LEU A N 1
ATOM 712 C CA . LEU A 1 85 ? 3.599 1.751 5.915 1.00 80.94 85 LEU A CA 1
ATOM 713 C C . LEU A 1 85 ? 4.695 2.309 4.996 1.00 80.94 85 LEU A C 1
ATOM 715 O O . LEU A 1 85 ? 5.674 1.630 4.734 1.00 80.94 85 LEU A O 1
ATOM 719 N N . GLU A 1 86 ? 4.569 3.561 4.546 1.00 77.56 86 GLU A N 1
ATOM 720 C CA . GLU A 1 86 ? 5.594 4.246 3.733 1.00 77.56 86 GLU A CA 1
ATOM 721 C C . GLU A 1 86 ? 6.950 4.369 4.435 1.00 77.56 86 GLU A C 1
ATOM 723 O O . GLU A 1 86 ? 7.962 4.469 3.759 1.00 77.56 86 GLU A O 1
ATOM 728 N N . ALA A 1 87 ? 6.985 4.372 5.769 1.00 74.50 87 ALA A N 1
ATOM 729 C CA . ALA A 1 87 ? 8.232 4.421 6.530 1.00 74.50 87 ALA A CA 1
ATOM 730 C C . ALA A 1 87 ? 8.971 3.068 6.587 1.00 74.50 87 ALA A C 1
ATOM 732 O O . ALA A 1 87 ? 10.133 3.033 6.985 1.00 74.50 87 ALA A O 1
ATOM 733 N N . GLU A 1 88 ? 8.301 1.967 6.233 1.00 67.94 88 GLU A N 1
ATOM 734 C CA . GLU A 1 88 ? 8.849 0.604 6.279 1.00 67.94 88 GLU A CA 1
ATOM 735 C C . GLU A 1 88 ? 9.379 0.107 4.921 1.00 67.94 88 GLU A C 1
ATOM 737 O O . GLU A 1 88 ? 10.022 -0.944 4.875 1.00 67.94 88 GLU A O 1
ATOM 742 N N . PHE A 1 89 ? 9.112 0.838 3.833 1.00 67.44 89 PHE A N 1
ATOM 743 C CA . PHE A 1 89 ? 9.526 0.526 2.458 1.00 67.44 89 PHE A CA 1
ATOM 744 C C . PHE A 1 89 ? 10.508 1.570 1.925 1.00 67.44 89 PHE A C 1
ATOM 746 O O . PHE A 1 89 ? 11.402 1.172 1.143 1.00 67.44 89 PHE A O 1
#

Foldseek 3Di:
DVVVVVVVVVVVVVVVVVVVVVVVVVVVVVVVVVVVVLVVVVVVLQVVLVVQQVVLVVQVVVCVVVVNDPVPRDDRDDRDDSVVSVVVD

Radius of gyration: 28.46 Å; chains: 1; bounding box: 64×15×76 Å

Organism: Amanita muscaria (strain Koide BX008) (NCBI:txid946122)